Protein AF-A0AAU8JAZ9-F1 (afdb_monomer_lite)

Foldseek 3Di:
DDDDDPDPPPPDPDPVNVVVVVVVVVVVVVVVVVVVVVCVVCPDPVNVVQLVCCCVVVVDVDSVRSVVVD

Organism: NCBI:txid2792601

Structure (mmCIF, N/CA/C/O backbone):
data_AF-A0AAU8JAZ9-F1
#
_entry.id   AF-A0AAU8JAZ9-F1
#
loop_
_atom_site.group_PDB
_atom_site.id
_atom_site.type_symbol
_atom_site.label_atom_id
_atom_site.label_alt_id
_atom_site.label_comp_id
_atom_site.label_asym_id
_atom_site.label_entity_id
_atom_site.label_seq_id
_atom_site.pdbx_PDB_ins_code
_atom_site.Cartn_x
_atom_site.Cartn_y
_atom_site.Cartn_z
_atom_site.occupancy
_atom_site.B_iso_or_equiv
_atom_site.auth_seq_id
_atom_site.auth_comp_id
_atom_site.auth_asym_id
_atom_site.auth_atom_id
_atom_site.pdbx_PDB_model_num
ATOM 1 N N . MET A 1 1 ? 28.280 -27.556 -40.135 1.00 39.78 1 MET A N 1
ATOM 2 C CA . MET A 1 1 ? 27.685 -26.892 -38.957 1.00 39.78 1 MET A CA 1
ATOM 3 C C . MET A 1 1 ? 27.465 -25.433 -39.308 1.00 39.78 1 MET A C 1
ATOM 5 O O . MET A 1 1 ? 28.421 -24.673 -39.364 1.00 39.78 1 MET A O 1
ATOM 9 N N . THR A 1 2 ? 26.240 -25.066 -39.672 1.00 44.91 2 THR A N 1
ATOM 10 C CA . THR A 1 2 ? 25.872 -23.685 -39.999 1.00 44.91 2 THR A CA 1
ATOM 11 C C . THR A 1 2 ? 25.716 -22.902 -38.703 1.00 44.91 2 THR A C 1
ATOM 13 O O . THR A 1 2 ? 24.842 -23.193 -37.891 1.00 44.91 2 THR A O 1
ATOM 16 N N . LYS A 1 3 ? 26.622 -21.947 -38.491 1.00 59.03 3 LYS A N 1
ATOM 17 C CA . LYS A 1 3 ? 26.597 -20.990 -37.386 1.00 59.03 3 LYS A CA 1
ATOM 18 C C . LYS A 1 3 ? 25.354 -20.119 -37.589 1.00 59.03 3 LYS A C 1
ATOM 20 O O . LYS A 1 3 ? 25.311 -19.336 -38.532 1.00 59.03 3 LYS A O 1
ATOM 25 N N . GLN A 1 4 ? 24.318 -20.342 -36.790 1.00 52.59 4 GLN A N 1
ATOM 26 C CA . GLN A 1 4 ? 23.079 -19.573 -36.856 1.00 52.59 4 GLN A CA 1
ATOM 27 C C . GLN A 1 4 ? 23.409 -18.145 -36.396 1.00 52.59 4 GLN A C 1
ATOM 29 O O . GLN A 1 4 ? 23.776 -17.926 -35.243 1.00 52.59 4 GLN A O 1
ATOM 34 N N . VAL A 1 5 ? 23.418 -17.206 -37.342 1.00 62.56 5 VAL A N 1
ATOM 35 C CA . VAL A 1 5 ? 23.626 -15.779 -37.080 1.00 62.56 5 VAL A CA 1
ATOM 36 C C . VAL A 1 5 ? 22.312 -15.233 -36.509 1.00 62.56 5 VAL A C 1
ATOM 38 O O . VAL A 1 5 ? 21.265 -15.562 -37.068 1.00 62.56 5 VAL A O 1
ATOM 41 N N . PRO A 1 6 ? 22.327 -14.461 -35.406 1.00 59.22 6 PRO A N 1
ATOM 42 C CA . PRO A 1 6 ? 21.111 -13.863 -34.859 1.00 59.22 6 PRO A CA 1
ATOM 43 C C . PRO A 1 6 ? 20.437 -12.977 -35.912 1.00 59.22 6 PRO A C 1
ATOM 45 O O . PRO A 1 6 ? 21.132 -12.321 -36.690 1.00 59.22 6 PRO A O 1
ATOM 48 N N . GLU A 1 7 ? 19.105 -12.976 -35.962 1.00 58.31 7 GLU A N 1
ATOM 49 C CA . GLU A 1 7 ? 18.359 -12.199 -36.954 1.00 58.31 7 GLU A CA 1
ATOM 50 C C . GLU A 1 7 ? 18.712 -10.698 -36.882 1.00 58.31 7 GLU A C 1
ATOM 52 O O . GLU A 1 7 ? 18.749 -10.128 -35.791 1.00 58.31 7 GLU A O 1
ATOM 57 N N . PRO A 1 8 ? 18.954 -10.034 -38.028 1.00 56.25 8 PRO A N 1
ATOM 58 C CA . PRO A 1 8 ? 19.496 -8.673 -38.089 1.00 56.25 8 PRO A CA 1
ATOM 59 C C . PRO A 1 8 ? 18.504 -7.561 -37.700 1.00 56.25 8 PRO A C 1
ATOM 61 O O . PRO A 1 8 ? 18.876 -6.393 -37.739 1.00 56.25 8 PRO A O 1
ATOM 64 N N . ASN A 1 9 ? 17.265 -7.905 -37.327 1.00 53.31 9 ASN A N 1
ATOM 65 C CA . ASN A 1 9 ? 16.154 -6.960 -37.149 1.00 53.31 9 ASN A CA 1
ATOM 66 C C . ASN A 1 9 ? 15.565 -6.942 -35.729 1.00 53.31 9 ASN A C 1
ATOM 68 O O . ASN A 1 9 ? 14.460 -6.441 -35.535 1.00 53.31 9 ASN A O 1
ATOM 72 N N . ALA A 1 10 ? 16.261 -7.481 -34.726 1.00 57.91 10 ALA A N 1
ATOM 73 C CA . ALA A 1 10 ? 15.945 -7.087 -33.359 1.00 57.91 10 ALA A CA 1
ATOM 74 C C . ALA A 1 10 ? 16.432 -5.641 -33.208 1.00 57.91 10 ALA A C 1
ATOM 76 O O . ALA A 1 10 ? 17.634 -5.423 -33.058 1.00 57.91 10 ALA A O 1
ATOM 77 N N . GLU A 1 1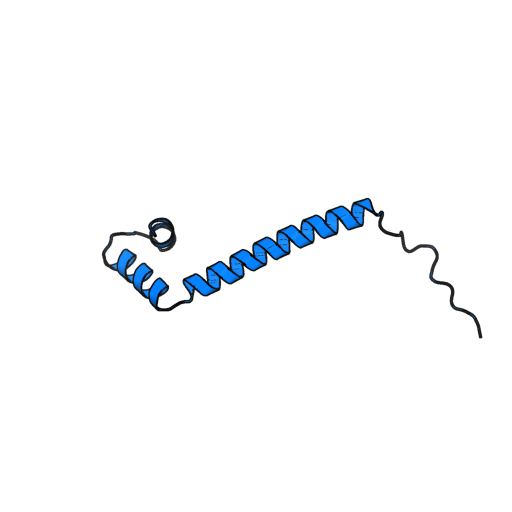1 ? 15.529 -4.663 -33.340 1.00 65.00 11 GLU A N 1
ATOM 78 C CA . GLU A 1 11 ? 15.816 -3.274 -32.974 1.00 65.00 11 GLU A CA 1
ATOM 79 C C . GLU A 1 11 ? 16.386 -3.295 -31.556 1.00 65.00 11 GLU A C 1
ATOM 81 O O . GLU A 1 11 ? 15.698 -3.614 -30.585 1.00 65.00 11 GLU A O 1
ATOM 86 N N . LEU A 1 12 ? 17.697 -3.078 -31.455 1.00 71.69 12 LEU A N 1
ATOM 87 C CA . LEU A 1 12 ? 18.362 -2.970 -30.172 1.00 71.69 12 LEU A CA 1
ATOM 88 C C . LEU A 1 12 ? 17.787 -1.717 -29.519 1.00 71.69 12 LEU A C 1
ATOM 90 O O . LEU A 1 12 ? 17.922 -0.631 -30.083 1.00 71.69 12 LEU A O 1
ATOM 94 N N . LEU A 1 13 ? 17.129 -1.889 -28.369 1.00 73.81 13 LEU A N 1
ATOM 95 C CA . LEU A 1 13 ? 16.663 -0.771 -27.551 1.00 73.81 13 LEU A CA 1
ATOM 96 C C . LEU A 1 13 ? 17.809 0.224 -27.383 1.00 73.81 13 LEU A C 1
ATOM 98 O O . LEU A 1 13 ? 18.954 -0.183 -27.133 1.00 73.81 13 LEU A O 1
ATOM 102 N N . SER A 1 14 ? 17.512 1.514 -27.543 1.00 84.56 14 SER A N 1
ATOM 103 C CA . SER A 1 14 ? 18.534 2.524 -27.313 1.00 84.56 14 SER A CA 1
ATOM 104 C C . SER A 1 14 ? 18.957 2.491 -25.836 1.00 84.56 14 SER A C 1
ATOM 106 O O . SER A 1 14 ? 18.164 2.110 -24.964 1.00 84.56 14 SER A O 1
ATOM 108 N N . PRO A 1 15 ? 20.208 2.854 -25.514 1.00 85.25 15 PRO A N 1
ATOM 109 C CA . PRO A 1 15 ? 20.640 3.000 -24.127 1.00 85.25 15 PRO A CA 1
ATOM 110 C C . PRO A 1 15 ? 19.713 3.907 -23.304 1.00 85.25 15 PRO A C 1
ATOM 112 O O . PRO A 1 15 ? 19.522 3.666 -22.113 1.00 85.25 15 PRO A O 1
ATOM 115 N N . GLU A 1 16 ? 19.129 4.921 -23.940 1.00 87.44 16 GLU A N 1
ATOM 116 C CA . GLU A 1 16 ? 18.171 5.849 -23.351 1.00 87.44 16 GLU A CA 1
ATOM 117 C C . GLU A 1 16 ? 16.838 5.164 -23.012 1.00 87.44 16 GLU A C 1
ATOM 119 O O . GLU A 1 16 ? 16.361 5.312 -21.888 1.00 87.44 16 GLU A O 1
ATOM 124 N N . ASP A 1 17 ? 16.283 4.349 -23.916 1.00 86.75 17 ASP A N 1
ATOM 125 C CA . ASP A 1 17 ? 15.040 3.599 -23.656 1.00 86.75 17 ASP A CA 1
ATOM 126 C C . ASP A 1 17 ? 15.216 2.632 -22.477 1.00 86.75 17 ASP A C 1
ATOM 128 O O . ASP A 1 17 ? 14.382 2.563 -21.574 1.00 86.75 17 ASP A O 1
ATOM 132 N N . VAL A 1 18 ? 16.354 1.929 -22.434 1.00 88.62 18 VAL A N 1
ATOM 133 C CA . VAL A 1 18 ? 16.685 1.031 -21.317 1.00 88.62 18 VAL A CA 1
ATOM 134 C C . VAL A 1 18 ? 16.831 1.813 -20.010 1.00 88.62 18 VAL A C 1
ATOM 136 O O . VAL A 1 18 ? 16.432 1.324 -18.953 1.00 88.62 18 VAL A O 1
ATOM 139 N N . HIS A 1 19 ? 17.406 3.017 -20.052 1.00 90.62 19 HIS A N 1
ATOM 140 C CA . HIS A 1 19 ? 17.564 3.849 -18.864 1.00 90.62 19 HIS A CA 1
ATOM 141 C C . HIS A 1 19 ? 16.213 4.273 -18.279 1.00 90.62 19 HIS A C 1
ATOM 143 O O . HIS A 1 19 ? 15.993 4.096 -17.078 1.00 90.62 19 HIS A O 1
ATOM 149 N N . GLU A 1 20 ? 15.303 4.770 -19.116 1.00 93.88 20 GLU A N 1
ATOM 150 C CA . GLU A 1 20 ? 13.957 5.178 -18.699 1.00 93.88 20 GLU A CA 1
ATOM 151 C C . GLU A 1 20 ? 13.154 3.998 -18.136 1.00 93.88 20 GLU A C 1
ATOM 153 O O . GLU A 1 20 ? 12.556 4.109 -17.061 1.00 93.88 20 GLU A O 1
ATOM 158 N N . ASP A 1 21 ? 13.216 2.829 -18.780 1.00 93.12 21 ASP A N 1
ATOM 159 C CA . ASP A 1 21 ? 12.568 1.612 -18.282 1.00 93.12 21 ASP A CA 1
ATOM 160 C C . ASP A 1 21 ? 13.115 1.185 -16.911 1.00 93.12 21 ASP A C 1
ATOM 162 O O . ASP A 1 21 ? 12.357 0.793 -16.017 1.00 93.12 21 ASP A O 1
ATOM 166 N N . VAL A 1 22 ? 14.433 1.287 -16.701 1.00 94.81 22 VAL A N 1
ATOM 167 C CA . VAL A 1 22 ? 15.065 0.983 -15.408 1.00 94.81 22 VAL A CA 1
ATOM 168 C C . VAL A 1 22 ? 14.631 1.979 -14.331 1.00 94.81 22 VAL A C 1
ATOM 170 O O . VAL A 1 22 ? 14.361 1.560 -13.199 1.00 94.81 22 VAL A O 1
ATOM 173 N N . LEU A 1 23 ? 14.521 3.272 -14.648 1.00 96.81 23 LEU A N 1
ATOM 174 C CA . LEU A 1 23 ? 14.009 4.280 -13.714 1.00 96.81 23 LEU A CA 1
ATOM 175 C C . LEU A 1 23 ? 12.550 3.999 -13.338 1.00 96.81 23 LEU A C 1
ATOM 177 O O . LEU A 1 23 ? 12.216 3.956 -12.149 1.00 96.81 23 LE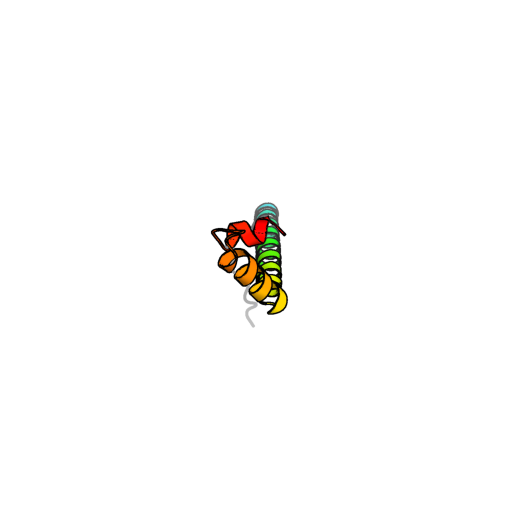U A O 1
ATOM 181 N N . ALA A 1 24 ? 11.698 3.733 -14.328 1.00 96.38 24 ALA A N 1
ATOM 182 C CA . ALA A 1 24 ? 10.294 3.403 -14.112 1.00 96.38 24 ALA A CA 1
ATOM 183 C C . ALA A 1 24 ? 10.132 2.132 -13.262 1.00 96.38 24 ALA A C 1
ATOM 185 O O . ALA A 1 24 ? 9.351 2.108 -12.303 1.00 96.38 24 ALA A O 1
ATOM 186 N N . LEU A 1 25 ? 10.914 1.089 -13.558 1.00 96.38 25 LEU A N 1
ATOM 187 C CA . LEU A 1 25 ? 10.925 -0.148 -12.783 1.00 96.38 25 LEU A CA 1
ATOM 188 C C . LEU A 1 25 ? 11.384 0.096 -11.343 1.00 96.38 25 LEU A C 1
ATOM 190 O O . LEU A 1 25 ? 10.782 -0.437 -10.410 1.00 96.38 25 LEU A O 1
ATOM 194 N N . THR A 1 26 ? 12.422 0.909 -11.149 1.00 96.12 26 THR A N 1
ATOM 195 C CA . THR A 1 26 ? 12.938 1.245 -9.817 1.00 96.12 26 THR A CA 1
ATOM 196 C C . THR A 1 26 ? 11.863 1.935 -8.983 1.00 96.12 26 THR A C 1
ATOM 198 O O . THR A 1 26 ? 11.544 1.459 -7.893 1.00 96.12 26 THR A O 1
ATOM 201 N N . ALA A 1 27 ? 11.208 2.963 -9.529 1.00 97.12 27 ALA A N 1
ATOM 202 C CA . ALA A 1 27 ? 10.120 3.664 -8.849 1.00 97.12 27 ALA A CA 1
ATOM 203 C C . ALA A 1 27 ? 8.945 2.727 -8.503 1.00 97.12 27 ALA A C 1
ATOM 205 O O . ALA A 1 27 ? 8.393 2.773 -7.399 1.00 97.12 27 ALA A O 1
ATOM 206 N N . ALA A 1 28 ? 8.578 1.822 -9.417 1.00 97.31 28 ALA A N 1
ATOM 207 C CA . ALA A 1 28 ? 7.525 0.838 -9.173 1.00 97.31 28 ALA A CA 1
ATOM 208 C C . ALA A 1 28 ? 7.898 -0.153 -8.055 1.00 97.31 28 ALA A C 1
ATOM 210 O O . ALA A 1 28 ? 7.058 -0.506 -7.219 1.00 97.31 28 ALA A O 1
ATOM 211 N N . LEU A 1 29 ? 9.156 -0.598 -8.006 1.00 96.69 29 LEU A N 1
ATOM 212 C CA . LEU A 1 29 ? 9.652 -1.499 -6.966 1.00 96.69 29 LEU A CA 1
ATOM 213 C C . LEU A 1 29 ? 9.724 -0.819 -5.598 1.00 96.69 29 LEU A C 1
ATOM 215 O O . LEU A 1 29 ? 9.351 -1.443 -4.601 1.00 96.69 29 LEU A O 1
ATOM 219 N N . GLU A 1 30 ? 10.152 0.440 -5.544 1.00 97.31 30 GLU A N 1
ATOM 220 C CA . GLU A 1 30 ? 10.153 1.248 -4.323 1.00 97.31 30 GLU A CA 1
ATOM 221 C C . GLU A 1 30 ? 8.736 1.417 -3.779 1.00 97.31 30 GLU A C 1
ATOM 223 O O . GLU A 1 30 ? 8.478 1.088 -2.617 1.00 97.31 30 GLU A O 1
ATOM 228 N N . ARG A 1 31 ? 7.784 1.800 -4.639 1.00 96.81 31 ARG A N 1
ATOM 229 C CA . ARG A 1 31 ? 6.366 1.893 -4.272 1.00 96.81 31 ARG A CA 1
ATOM 230 C C . ARG A 1 31 ? 5.831 0.565 -3.739 1.00 96.81 31 ARG A C 1
ATOM 232 O O . ARG A 1 31 ? 5.266 0.516 -2.649 1.00 96.81 31 ARG A O 1
ATOM 239 N N . ARG A 1 32 ? 6.071 -0.539 -4.452 1.00 96.25 32 ARG A N 1
ATOM 240 C CA . ARG A 1 32 ? 5.643 -1.881 -4.022 1.00 96.25 32 ARG A CA 1
ATOM 241 C C . ARG A 1 32 ? 6.326 -2.326 -2.724 1.00 96.25 32 ARG A C 1
ATOM 243 O O . ARG A 1 32 ? 5.780 -3.132 -1.968 1.00 96.25 32 ARG A O 1
ATOM 250 N N . SER A 1 33 ? 7.552 -1.879 -2.464 1.00 96.75 33 SER A N 1
ATOM 251 C CA . SER A 1 33 ? 8.238 -2.113 -1.191 1.00 96.75 33 SER A CA 1
ATOM 252 C C . SER A 1 33 ? 7.531 -1.375 -0.057 1.00 96.75 33 SER A C 1
ATOM 254 O O . SER A 1 33 ? 7.186 -2.009 0.942 1.00 96.75 33 SER A O 1
ATOM 256 N N . ALA A 1 34 ? 7.242 -0.086 -0.243 1.00 96.31 34 ALA A N 1
ATOM 257 C CA . ALA A 1 34 ? 6.518 0.733 0.723 1.00 96.31 34 ALA A CA 1
ATOM 258 C C . ALA A 1 34 ? 5.120 0.165 1.021 1.00 96.31 34 ALA A C 1
ATOM 260 O O . ALA A 1 34 ? 4.776 -0.023 2.184 1.00 96.31 34 ALA A O 1
ATOM 261 N N . GLU A 1 35 ? 4.357 -0.225 -0.005 1.00 96.50 35 GLU A N 1
ATOM 262 C CA . GLU A 1 35 ? 3.035 -0.853 0.154 1.00 96.50 35 GLU A CA 1
ATOM 263 C C . GLU A 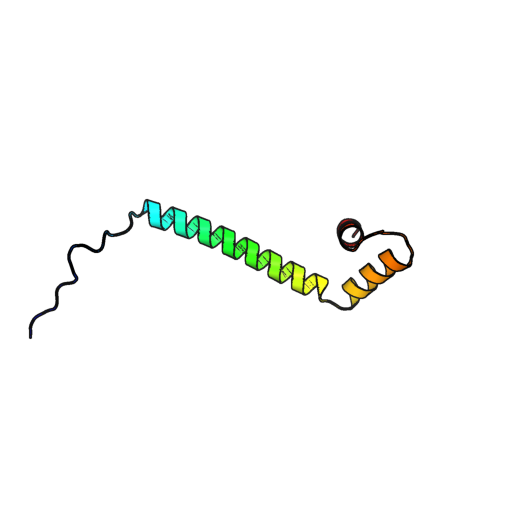1 35 ? 3.112 -2.153 0.971 1.00 96.50 35 GLU A C 1
ATOM 265 O O . GLU A 1 35 ? 2.318 -2.374 1.887 1.00 96.50 35 GLU A O 1
ATOM 270 N N . ARG A 1 36 ? 4.112 -3.007 0.707 1.00 96.81 36 ARG A N 1
ATOM 271 C CA . ARG A 1 36 ? 4.325 -4.233 1.495 1.00 96.81 36 ARG A CA 1
ATOM 272 C C . ARG A 1 36 ? 4.697 -3.937 2.944 1.00 96.81 36 ARG A C 1
ATOM 274 O O . ARG A 1 36 ? 4.289 -4.685 3.832 1.00 96.81 36 ARG A O 1
ATOM 281 N N . GLN A 1 37 ? 5.491 -2.900 3.191 1.00 96.00 37 GLN A N 1
ATOM 282 C CA . GLN A 1 37 ? 5.848 -2.486 4.547 1.00 96.00 37 GLN A CA 1
ATOM 283 C C . GLN A 1 37 ? 4.625 -1.950 5.293 1.00 96.00 37 GLN A C 1
ATOM 285 O O . GLN A 1 37 ? 4.354 -2.418 6.397 1.00 96.00 37 GLN A O 1
ATOM 290 N N . ALA A 1 38 ? 3.847 -1.067 4.665 1.00 93.56 38 ALA A N 1
ATOM 291 C CA . ALA A 1 38 ? 2.602 -0.545 5.217 1.00 93.56 38 ALA A CA 1
ATOM 292 C C . ALA A 1 38 ? 1.626 -1.679 5.557 1.00 93.56 38 ALA A C 1
ATOM 294 O O . ALA A 1 38 ? 1.161 -1.764 6.690 1.00 93.56 38 ALA A O 1
ATOM 295 N N . TYR A 1 39 ? 1.406 -2.623 4.633 1.00 94.44 39 TYR A N 1
ATOM 296 C CA . TYR A 1 39 ? 0.565 -3.794 4.893 1.00 94.44 39 TYR A CA 1
ATOM 297 C C . TYR A 1 39 ? 1.062 -4.609 6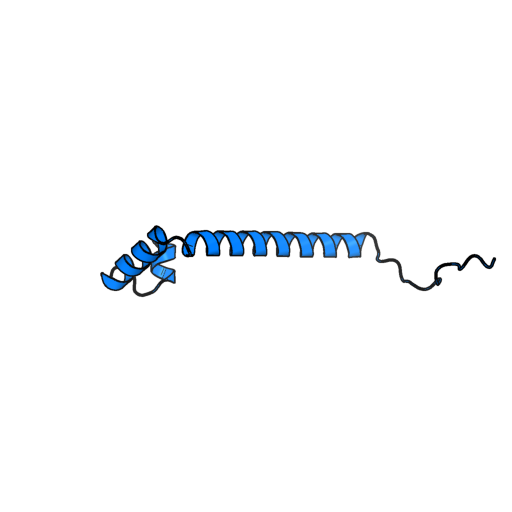.090 1.00 94.44 39 TYR A C 1
ATOM 299 O O . TYR A 1 39 ? 0.273 -4.994 6.947 1.00 94.44 39 TYR A O 1
ATOM 307 N N . ARG A 1 40 ? 2.374 -4.862 6.189 1.00 95.88 40 ARG A N 1
ATOM 308 C CA . ARG A 1 40 ? 2.936 -5.590 7.336 1.00 95.88 40 ARG A CA 1
ATOM 309 C C . ARG A 1 40 ? 2.673 -4.861 8.646 1.00 95.88 40 ARG A C 1
ATOM 311 O O . ARG A 1 40 ? 2.263 -5.515 9.596 1.00 95.88 40 ARG A O 1
ATOM 318 N N . ILE A 1 41 ? 2.874 -3.546 8.691 1.00 94.38 41 ILE A N 1
ATOM 319 C CA . ILE A 1 41 ? 2.603 -2.720 9.873 1.00 94.38 41 ILE A CA 1
ATOM 320 C C . ILE A 1 41 ? 1.120 -2.817 10.245 1.00 94.38 41 ILE A C 1
ATOM 322 O O . ILE A 1 41 ? 0.806 -3.255 11.348 1.00 94.38 41 ILE A O 1
ATOM 326 N N . LEU A 1 42 ? 0.217 -2.529 9.305 1.00 93.06 42 LEU A N 1
ATOM 327 C CA . LEU A 1 42 ? -1.232 -2.572 9.528 1.00 93.06 42 LEU A CA 1
ATOM 328 C C . LEU A 1 42 ? -1.760 -3.981 9.825 1.00 93.06 42 LEU A C 1
ATOM 330 O O . LEU A 1 42 ? -2.814 -4.132 10.428 1.00 93.06 42 LEU A O 1
ATOM 334 N N . SER A 1 43 ? -1.038 -5.034 9.440 1.00 93.25 43 SER A N 1
ATOM 335 C CA . SER A 1 43 ? -1.408 -6.412 9.774 1.00 93.25 43 SER A CA 1
ATOM 336 C C . SER A 1 43 ? -1.085 -6.796 11.220 1.00 93.25 43 SER A C 1
ATOM 338 O O . SER A 1 43 ? -1.595 -7.812 11.703 1.00 93.25 43 SER A O 1
ATOM 340 N N . ARG A 1 44 ? -0.253 -6.013 11.923 1.00 96.56 44 ARG A N 1
ATOM 341 C CA . ARG A 1 44 ? 0.138 -6.331 13.296 1.00 96.56 44 ARG A CA 1
ATOM 342 C C . ARG A 1 44 ? -1.073 -6.220 14.238 1.00 96.56 44 ARG A C 1
ATOM 344 O O . ARG A 1 44 ? -1.788 -5.218 14.178 1.00 96.56 44 ARG A O 1
ATOM 351 N N . PRO A 1 45 ? -1.319 -7.218 15.110 1.00 96.56 45 PRO A N 1
ATOM 352 C CA . PRO A 1 45 ? -2.499 -7.229 15.975 1.00 96.56 45 PRO A CA 1
ATOM 353 C C . PRO A 1 45 ? -2.619 -6.001 16.882 1.00 96.56 45 PRO A C 1
ATOM 355 O O . PRO A 1 45 ? -3.701 -5.439 16.989 1.00 96.56 45 PRO A O 1
ATOM 358 N N . ASP A 1 46 ? -1.506 -5.547 17.463 1.00 96.06 46 ASP A N 1
ATOM 359 C CA . ASP A 1 46 ? -1.441 -4.369 18.334 1.00 96.06 46 ASP A CA 1
ATOM 360 C C . ASP A 1 46 ? -1.917 -3.096 17.624 1.00 96.06 46 ASP A C 1
ATOM 362 O O . ASP A 1 46 ? -2.737 -2.353 18.160 1.00 96.06 46 ASP A O 1
ATOM 366 N N . ILE A 1 47 ? -1.468 -2.884 16.387 1.00 94.25 47 ILE A N 1
ATOM 367 C CA . ILE A 1 47 ? -1.868 -1.728 15.576 1.00 94.25 47 ILE A CA 1
ATOM 368 C C . ILE A 1 47 ? -3.340 -1.835 15.168 1.00 94.25 47 ILE A C 1
ATOM 370 O O . ILE A 1 47 ? -4.083 -0.862 15.277 1.00 94.25 47 ILE A O 1
ATOM 374 N N . ARG A 1 48 ? -3.798 -3.022 14.755 1.00 94.81 48 ARG A N 1
ATOM 375 C CA . ARG A 1 48 ? -5.211 -3.232 14.398 1.00 94.81 48 ARG A CA 1
ATOM 376 C C . ARG A 1 48 ? -6.147 -2.989 15.568 1.00 94.81 48 ARG A C 1
ATOM 378 O O . ARG A 1 48 ? -7.223 -2.431 15.377 1.00 94.81 48 ARG A O 1
ATOM 385 N N . ASP A 1 49 ? -5.777 -3.448 16.754 1.00 95.75 49 ASP A N 1
ATOM 386 C CA . ASP A 1 49 ? -6.621 -3.304 17.932 1.00 95.75 49 ASP A CA 1
ATOM 387 C C . ASP A 1 49 ? -6.631 -1.854 18.427 1.00 95.75 49 ASP A C 1
ATOM 389 O O . ASP A 1 49 ? -7.700 -1.355 18.771 1.00 95.75 49 ASP A O 1
ATOM 393 N N . MET A 1 50 ? -5.505 -1.138 18.326 1.00 94.81 50 MET A N 1
ATOM 394 C CA . MET A 1 50 ? -5.450 0.312 18.535 1.00 94.81 50 MET A CA 1
ATOM 395 C C . MET A 1 50 ? -6.386 1.066 17.575 1.00 94.81 50 MET A C 1
ATOM 397 O O . MET A 1 50 ? -7.211 1.855 18.031 1.00 94.81 50 MET A O 1
ATOM 401 N N . ILE A 1 51 ? -6.323 0.787 16.267 1.00 94.12 51 ILE A N 1
ATOM 402 C CA . ILE A 1 51 ? -7.201 1.409 15.257 1.00 94.12 51 ILE A CA 1
ATOM 403 C C . ILE A 1 51 ? -8.674 1.130 15.579 1.00 94.12 51 ILE A C 1
ATOM 405 O O . ILE A 1 51 ? -9.493 2.048 15.631 1.00 94.12 51 ILE A O 1
ATOM 409 N N . LYS A 1 52 ? -9.031 -0.129 15.865 1.00 94.75 52 LYS A N 1
ATOM 410 C CA . LYS A 1 52 ? -10.407 -0.481 16.254 1.00 94.75 52 LYS A CA 1
ATOM 411 C C . LYS A 1 52 ? -10.845 0.235 17.526 1.00 94.75 52 LYS A C 1
ATOM 413 O O . LYS A 1 52 ? -12.010 0.611 17.635 1.00 94.75 52 LYS A O 1
ATOM 418 N N . GLN A 1 53 ? -9.954 0.400 18.501 1.00 95.44 53 GLN A N 1
ATOM 419 C CA . GLN A 1 53 ? -10.260 1.101 19.742 1.00 95.44 53 GLN A CA 1
ATOM 420 C C . GLN A 1 53 ? -10.509 2.591 19.485 1.00 95.44 53 GLN A C 1
ATOM 422 O O . GLN A 1 53 ? -11.487 3.134 19.995 1.00 95.44 53 GLN A O 1
ATOM 427 N N . ALA A 1 54 ? -9.691 3.238 18.653 1.00 93.12 54 ALA A N 1
ATOM 428 C CA . ALA A 1 54 ? -9.886 4.632 18.253 1.00 93.12 54 ALA A CA 1
ATOM 429 C C . ALA A 1 54 ? -11.241 4.842 17.554 1.00 93.12 54 ALA A C 1
ATOM 431 O O . ALA A 1 54 ? -11.969 5.780 17.880 1.00 93.12 54 ALA A O 1
ATOM 432 N N . ILE A 1 55 ? -11.630 3.915 16.675 1.00 94.75 55 ILE A N 1
ATOM 433 C CA . ILE A 1 55 ? -12.922 3.976 15.979 1.00 94.75 55 ILE A CA 1
ATOM 434 C C . ILE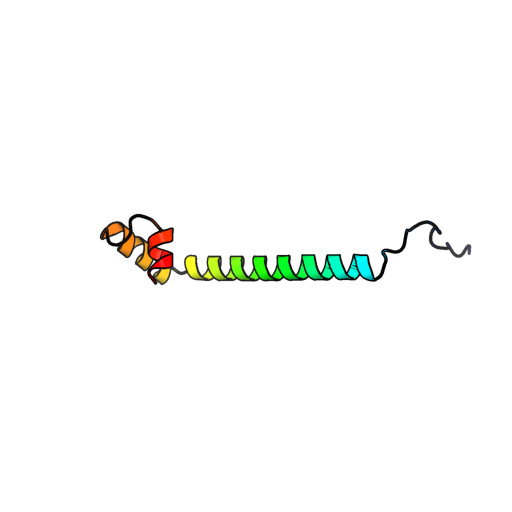 A 1 55 ? -14.091 3.692 16.934 1.00 94.75 55 ILE A C 1
ATOM 436 O O . ILE A 1 55 ? -15.060 4.442 16.990 1.00 9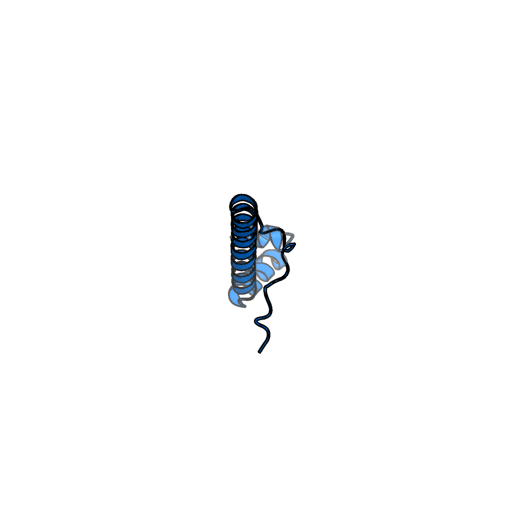4.75 55 ILE A O 1
ATOM 440 N N . SER A 1 56 ? -14.011 2.620 17.726 1.00 95.00 56 SER A N 1
ATOM 441 C CA . SER A 1 56 ? -15.106 2.219 18.627 1.00 95.00 56 SER A CA 1
ATOM 442 C C . SER A 1 56 ? -15.323 3.181 19.795 1.00 95.00 56 SER A C 1
ATOM 444 O O . SER A 1 56 ? -16.441 3.284 20.296 1.00 95.00 56 SER A O 1
ATOM 446 N N . SER A 1 57 ? -14.286 3.910 20.209 1.00 94.38 57 SER A N 1
ATOM 447 C CA . SER A 1 57 ? -14.398 4.995 21.191 1.00 94.38 57 SER A CA 1
ATOM 448 C C . SER A 1 57 ? -14.937 6.303 20.601 1.00 94.38 57 SER A C 1
ATOM 450 O O . SER A 1 57 ? -15.205 7.235 21.357 1.00 94.38 57 SER A O 1
ATOM 452 N N . GLY A 1 58 ? -15.121 6.380 19.278 1.00 91.75 58 GLY A N 1
ATOM 453 C CA . GLY A 1 58 ? -15.605 7.572 18.583 1.00 91.75 58 GLY A CA 1
ATOM 454 C C . GLY A 1 58 ? -14.566 8.687 18.442 1.00 91.75 58 GLY A C 1
ATOM 455 O O . GLY A 1 58 ? -14.937 9.801 18.083 1.00 91.75 58 GLY A O 1
ATOM 456 N N . VAL A 1 59 ? -13.286 8.412 18.728 1.00 93.00 59 VAL A N 1
ATOM 457 C CA . VAL A 1 59 ? -12.178 9.365 18.530 1.00 93.00 59 VAL A CA 1
ATOM 458 C C . VAL A 1 59 ? -11.908 9.576 17.039 1.00 93.00 59 VAL A C 1
ATOM 460 O O . VAL A 1 59 ? -11.649 10.701 16.621 1.00 93.00 59 VAL A O 1
ATOM 463 N N . CYS A 1 60 ? -12.015 8.512 16.241 1.00 94.06 60 CYS A N 1
ATOM 464 C CA . CYS A 1 60 ? -11.894 8.550 14.783 1.00 94.06 60 CYS A CA 1
ATOM 465 C C . CYS A 1 60 ? -13.159 7.973 14.140 1.00 94.06 60 CYS A C 1
ATOM 467 O O . CYS A 1 60 ? -13.718 6.999 14.644 1.00 94.06 60 CYS A O 1
ATOM 469 N N . ALA A 1 61 ? -13.611 8.543 13.023 1.00 89.81 61 ALA A N 1
ATOM 470 C CA . ALA A 1 61 ? -14.769 8.035 12.291 1.00 89.81 61 ALA A CA 1
ATOM 471 C C . ALA A 1 61 ? -14.391 6.908 11.318 1.00 89.81 61 ALA A C 1
ATOM 473 O O . ALA A 1 61 ? -15.212 6.028 11.048 1.00 89.81 61 ALA A O 1
ATOM 474 N N . THR A 1 62 ? -13.156 6.916 10.806 1.00 92.94 62 THR A N 1
ATOM 475 C CA . THR A 1 62 ? -12.664 5.918 9.845 1.00 92.94 62 THR A CA 1
ATOM 476 C C . THR A 1 62 ? -11.287 5.366 10.210 1.00 92.94 62 THR A C 1
ATOM 478 O O . THR A 1 62 ? -10.585 5.883 11.082 1.00 92.94 62 THR A O 1
ATOM 481 N N . GLU A 1 63 ? -10.899 4.288 9.527 1.00 87.50 63 GLU A N 1
ATOM 482 C CA . GLU A 1 63 ? -9.560 3.706 9.630 1.00 87.50 63 GLU A CA 1
ATOM 483 C C . GLU A 1 63 ? -8.490 4.666 9.097 1.00 87.50 63 GLU A C 1
ATOM 485 O O . GLU A 1 63 ? -7.440 4.798 9.717 1.00 87.50 63 GLU A O 1
ATOM 490 N N . GLU A 1 64 ? -8.765 5.407 8.021 1.00 92.00 64 GLU A N 1
ATOM 491 C CA . GLU A 1 64 ? -7.843 6.413 7.483 1.00 92.00 64 GLU A CA 1
ATOM 492 C C . GLU A 1 64 ? -7.575 7.542 8.482 1.00 92.00 64 GLU A C 1
ATOM 494 O O . GLU A 1 64 ? -6.425 7.944 8.656 1.00 92.00 64 GLU A O 1
ATOM 499 N N . GLU A 1 65 ? -8.611 8.031 9.169 1.00 89.56 65 GLU A N 1
ATOM 500 C CA . GLU A 1 65 ? -8.455 9.035 10.225 1.00 89.56 65 GLU A CA 1
ATOM 501 C C . GLU A 1 65 ? -7.644 8.490 11.405 1.00 89.56 65 GLU A C 1
ATOM 503 O O . GLU A 1 65 ? -6.758 9.176 11.912 1.00 89.56 65 GLU A O 1
ATOM 508 N N . ALA A 1 66 ? -7.903 7.243 11.810 1.00 89.75 66 ALA A N 1
ATOM 509 C CA . ALA A 1 66 ? -7.168 6.592 12.891 1.00 89.75 66 ALA A CA 1
ATOM 510 C C . ALA A 1 66 ? -5.691 6.357 12.541 1.00 89.75 66 ALA A C 1
ATOM 512 O O . ALA A 1 66 ? -4.829 6.519 13.400 1.00 89.75 66 ALA A O 1
ATOM 513 N N . ILE A 1 67 ? -5.385 6.008 11.289 1.00 89.06 67 ILE A N 1
ATOM 514 C CA . ILE A 1 67 ? -4.006 5.856 10.808 1.00 89.06 67 ILE A CA 1
ATOM 515 C C . ILE A 1 67 ? -3.306 7.218 10.724 1.00 89.06 67 ILE A C 1
ATOM 517 O O . ILE A 1 67 ? -2.131 7.307 11.047 1.00 89.06 67 ILE A O 1
ATOM 521 N N . ALA A 1 68 ? -3.998 8.280 10.303 1.00 88.69 68 ALA A N 1
ATOM 522 C CA . ALA A 1 68 ? -3.403 9.613 10.183 1.00 88.69 68 ALA A CA 1
ATOM 523 C C . ALA A 1 68 ? -3.155 10.309 11.537 1.00 88.69 68 ALA A C 1
ATOM 525 O O . ALA A 1 68 ? -2.341 11.229 11.612 1.00 88.69 68 ALA A O 1
ATOM 526 N N . ALA A 1 69 ? -3.864 9.903 12.594 1.00 82.00 69 ALA A N 1
ATOM 527 C CA . ALA A 1 69 ? -3.762 10.487 13.931 1.00 82.00 69 ALA A CA 1
ATOM 528 C C . ALA A 1 69 ? -2.602 9.929 14.786 1.00 82.00 69 ALA A C 1
ATOM 530 O O . ALA A 1 69 ? -2.356 10.454 15.877 1.00 82.00 69 ALA A O 1
ATOM 531 N N . HIS A 1 70 ? -1.906 8.887 14.316 1.00 68.81 70 HIS A N 1
ATOM 532 C CA . HIS A 1 70 ? -0.877 8.143 15.052 1.00 68.81 70 HIS A CA 1
ATOM 533 C C . HIS A 1 70 ? 0.414 7.979 14.245 1.00 68.81 70 HIS A C 1
ATOM 535 O O . HIS A 1 70 ? 1.491 8.044 14.881 1.00 68.81 70 HIS A O 1
#

pLDDT: mean 86.47, std 14.78, range [39.78, 97.31]

Secondary structure (DSSP, 8-state):
----PPPTT--PPPHHHHHHHHHHHHHHHHHHHHHHHHHHHHHSHHHHHHHHHHHHTTS-SSHHHHHHT-

Radius of gyration: 24.37 Å; chains: 1; bounding box: 43×37×61 Å

Sequence (70 aa):
MTKQVPEPNAELLSPEDVHEDVLALTAALERRSAERQAYRILSRPDIRDMIKQAISSGVCATEEEAIAAH